Protein AF-A0AAP3K178-F1 (afdb_monomer_lite)

Organism: Phocaeicola vulgatus (NCBI:txid821)

Secondary structure (DSSP, 8-state):
----------------PPP--PPPTTSSHHHHHHHHHHHTTSTHHHHHHHHHH--HHHHHHHHHHHHHHHHHHHSHHHHT---HHHHHHHHHHHHHTTT----HHHHHHHHHHS-HHHHHGGG--

Foldseek 3Di:
DDDDDDDDDDDDDPPPDPPPPDPDPCPDVVVLVVVVVVCCPALNVQLLVCQVDNDLVSNLVSLLRVLLVVCVVPVCLVVVPCDLVNSQVCNQVNSVSVVGGDDPVSSVVSCVVPPVCNSCVVPVD

Structure (mmCIF, N/CA/C/O backbone):
data_AF-A0AAP3K178-F1
#
_entry.id   AF-A0AAP3K178-F1
#
loop_
_atom_site.group_PDB
_atom_site.id
_atom_site.type_symbol
_atom_site.label_atom_id
_atom_site.label_alt_id
_atom_site.label_comp_id
_atom_site.label_asym_id
_atom_site.label_entity_id
_atom_site.label_seq_id
_atom_site.pdbx_PDB_ins_code
_atom_site.Cartn_x
_atom_site.Cartn_y
_atom_site.Cartn_z
_atom_site.occupancy
_atom_site.B_iso_or_equiv
_atom_site.auth_seq_id
_atom_site.auth_comp_id
_atom_site.auth_asym_id
_atom_site.auth_atom_id
_atom_site.pdbx_PDB_model_num
ATOM 1 N N . MET A 1 1 ? -55.638 -68.776 15.352 1.00 38.53 1 MET A N 1
ATOM 2 C CA . MET A 1 1 ? -54.332 -68.563 16.016 1.00 38.53 1 MET A CA 1
ATOM 3 C C . MET A 1 1 ? -54.144 -67.063 16.223 1.00 38.53 1 MET A C 1
ATOM 5 O O . MET A 1 1 ? -54.386 -66.308 15.298 1.00 38.53 1 MET A O 1
ATOM 9 N N . LYS A 1 2 ? -53.827 -66.682 17.467 1.00 37.88 2 LYS A N 1
ATOM 10 C CA . LYS A 1 2 ? -53.396 -65.377 18.034 1.00 37.88 2 LYS A CA 1
ATOM 11 C C . LYS A 1 2 ? -52.647 -64.474 17.009 1.00 37.88 2 LYS A C 1
ATOM 13 O O . LYS A 1 2 ? -51.841 -65.026 16.277 1.00 37.88 2 LYS A O 1
ATOM 18 N N . ARG A 1 3 ? -52.792 -63.139 16.898 1.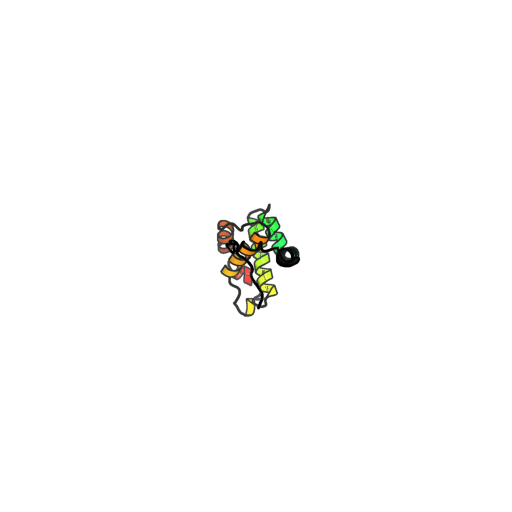00 39.47 3 ARG A N 1
ATOM 19 C CA . ARG A 1 3 ? -52.863 -62.051 17.904 1.00 39.47 3 ARG A CA 1
ATOM 20 C C . ARG A 1 3 ? -53.373 -60.731 17.271 1.00 39.47 3 ARG A C 1
ATOM 22 O O . ARG A 1 3 ? -52.948 -60.367 16.182 1.00 39.47 3 ARG A O 1
ATOM 29 N N . THR A 1 4 ? -54.202 -60.015 18.026 1.00 40.12 4 THR A N 1
ATOM 30 C CA . THR A 1 4 ? -54.479 -58.560 18.017 1.00 40.12 4 THR A CA 1
ATOM 31 C C . THR A 1 4 ? -53.165 -57.752 18.197 1.00 40.12 4 THR A C 1
ATOM 33 O O . THR A 1 4 ? -52.200 -58.326 18.702 1.00 40.12 4 THR A O 1
ATOM 36 N N . ILE A 1 5 ? -53.040 -56.470 17.803 1.00 49.59 5 ILE A N 1
ATOM 37 C CA . ILE A 1 5 ? -53.070 -55.268 18.685 1.00 49.59 5 ILE A CA 1
ATOM 38 C C . ILE A 1 5 ? -52.709 -53.995 17.857 1.00 49.59 5 ILE A C 1
ATOM 40 O O . ILE A 1 5 ? -51.669 -53.976 17.210 1.00 49.59 5 ILE A O 1
ATOM 44 N N . ASN A 1 6 ? -53.591 -52.983 17.947 1.00 37.94 6 ASN A N 1
ATOM 45 C CA . ASN A 1 6 ? -53.468 -51.502 18.050 1.00 37.94 6 ASN A CA 1
ATOM 46 C C . ASN A 1 6 ? -52.485 -50.716 17.145 1.00 37.94 6 ASN A C 1
ATOM 48 O O . ASN A 1 6 ? -51.314 -51.045 17.057 1.00 37.94 6 ASN A O 1
ATOM 52 N N . SER A 1 7 ? -52.906 -49.690 16.391 1.00 38.75 7 SER A N 1
ATOM 53 C CA . SER A 1 7 ? -53.483 -48.372 16.759 1.00 38.75 7 SER A CA 1
ATOM 54 C C . SER A 1 7 ? -52.460 -47.368 17.324 1.00 38.75 7 SER A C 1
ATOM 56 O O . SER A 1 7 ? -51.825 -47.651 18.334 1.00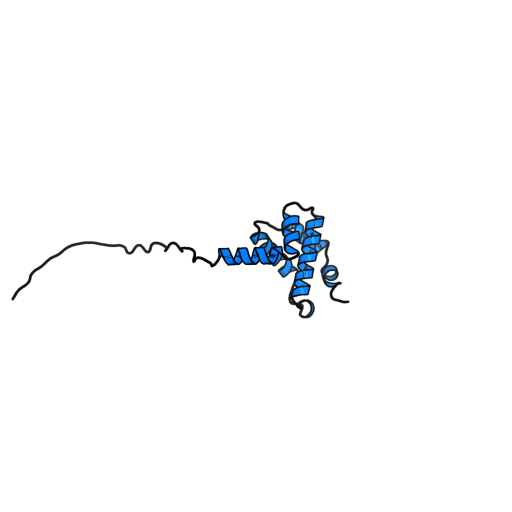 38.75 7 SER A O 1
ATOM 58 N N . MET A 1 8 ? -52.448 -46.171 16.708 1.00 34.47 8 MET A N 1
ATOM 59 C CA . MET A 1 8 ? -52.233 -44.835 17.299 1.00 34.47 8 MET A CA 1
ATOM 60 C C . MET A 1 8 ? -50.981 -44.014 16.880 1.00 34.47 8 MET A C 1
ATOM 62 O O . MET A 1 8 ? -49.844 -44.346 17.179 1.00 34.47 8 MET A O 1
ATOM 66 N N . GLU A 1 9 ? -51.313 -42.876 16.253 1.00 40.94 9 GLU A N 1
ATOM 67 C CA . GLU A 1 9 ? -50.749 -41.513 16.329 1.00 40.94 9 GLU A CA 1
ATOM 68 C C . GLU A 1 9 ? -49.451 -41.037 15.629 1.00 40.94 9 GLU A C 1
ATOM 70 O O . GLU A 1 9 ? -48.336 -41.468 15.886 1.00 40.94 9 GLU A O 1
ATOM 75 N N . LYS A 1 10 ? -49.689 -39.975 14.835 1.00 38.31 10 LYS A N 1
ATOM 76 C CA . LYS A 1 10 ? -49.014 -38.665 14.753 1.00 38.31 10 LYS A CA 1
ATOM 77 C C . LYS A 1 10 ? -47.488 -38.594 14.630 1.00 38.31 10 LYS A C 1
ATOM 79 O O . LYS A 1 10 ? -46.754 -38.671 15.603 1.00 38.31 10 LYS A O 1
ATOM 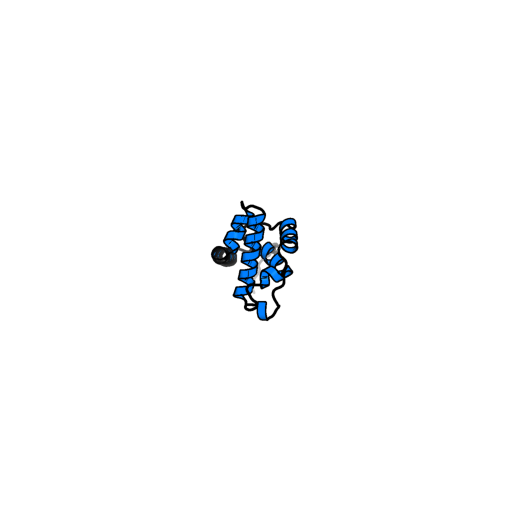84 N N . GLY A 1 11 ? -47.092 -38.114 13.450 1.00 41.31 11 GLY A N 1
ATOM 85 C CA . GLY A 1 11 ? -46.555 -36.758 13.307 1.00 41.31 11 GLY A CA 1
ATOM 86 C C . GLY A 1 11 ? -45.124 -36.529 13.782 1.00 41.31 11 GLY A C 1
ATOM 87 O O . GLY A 1 11 ? -44.869 -36.399 14.974 1.00 41.31 11 GLY A O 1
ATOM 88 N N . LYS A 1 12 ? -44.227 -36.280 12.826 1.00 43.81 12 LYS A N 1
ATOM 89 C CA . LYS A 1 12 ? -43.235 -35.216 12.980 1.00 43.81 12 LYS A CA 1
ATOM 90 C C . LYS A 1 12 ? -42.711 -34.777 11.621 1.00 43.81 12 LYS A C 1
ATOM 92 O O . LYS A 1 12 ? -41.993 -35.507 10.946 1.00 43.81 12 LYS A O 1
ATOM 97 N N . ASP A 1 13 ? -43.134 -33.571 11.267 1.00 40.69 13 ASP A N 1
ATOM 98 C CA . ASP A 1 13 ? -42.429 -32.628 10.413 1.00 40.69 13 ASP A CA 1
ATOM 99 C C . ASP A 1 13 ? -40.924 -32.745 10.695 1.00 40.69 13 ASP A C 1
ATOM 101 O O . ASP A 1 13 ? -40.464 -32.469 11.810 1.00 40.69 13 ASP A O 1
ATOM 105 N N . VAL A 1 14 ? -40.160 -33.241 9.721 1.00 44.62 14 VAL A N 1
ATOM 106 C CA . VAL A 1 14 ? -38.697 -33.214 9.782 1.00 44.62 14 VAL A CA 1
ATOM 107 C C . VAL A 1 14 ? -38.303 -31.782 9.456 1.00 44.62 14 VAL A C 1
ATOM 109 O O . VAL A 1 14 ? -37.950 -31.448 8.329 1.00 44.62 14 VAL A O 1
ATOM 112 N N . GLY A 1 15 ? -38.438 -30.918 10.463 1.00 39.53 15 GLY A N 1
ATOM 113 C CA . GLY A 1 15 ? -37.813 -29.611 10.479 1.00 39.53 15 GLY A CA 1
ATOM 114 C C . GLY A 1 15 ? -36.314 -29.825 10.350 1.00 39.53 15 GLY A C 1
ATOM 115 O O . GLY A 1 15 ? -35.650 -30.248 11.296 1.00 39.53 15 GLY A O 1
ATOM 116 N N . ILE A 1 16 ? -35.787 -29.578 9.155 1.00 44.97 16 ILE A N 1
ATOM 117 C CA . ILE A 1 16 ? -34.354 -29.458 8.938 1.00 44.97 16 ILE A CA 1
ATOM 118 C C . ILE A 1 16 ? -33.979 -28.123 9.582 1.00 44.97 16 ILE A C 1
ATOM 120 O O . ILE A 1 16 ? -34.025 -27.075 8.940 1.00 44.97 16 ILE A O 1
ATOM 124 N N . SER A 1 17 ? -33.695 -28.142 10.887 1.00 49.91 17 SER A N 1
ATOM 125 C CA . SER A 1 17 ? -32.989 -27.036 11.527 1.00 49.91 17 SER A CA 1
ATOM 126 C C . SER A 1 17 ? -31.722 -26.776 10.711 1.00 49.91 17 SER A C 1
ATOM 128 O O . SER A 1 17 ? -31.025 -27.746 10.388 1.00 49.91 17 SER A O 1
ATOM 130 N N . PRO A 1 18 ? -31.393 -25.520 10.361 1.00 45.91 18 PRO A N 1
ATOM 131 C CA . PRO A 1 18 ? -30.070 -25.234 9.841 1.00 45.91 18 PRO A CA 1
ATOM 132 C C . PRO A 1 18 ? -29.105 -25.672 10.938 1.00 45.91 18 PRO A C 1
ATOM 134 O O . PRO A 1 18 ? -29.198 -25.201 12.072 1.00 45.91 18 PRO A O 1
ATOM 137 N N . ALA A 1 19 ? -28.273 -26.666 10.638 1.00 49.84 19 ALA A N 1
ATOM 138 C CA . ALA A 1 19 ? -27.224 -27.066 11.551 1.00 49.84 19 ALA A CA 1
ATOM 139 C C . ALA A 1 19 ? -26.426 -25.800 11.868 1.00 49.84 19 ALA A C 1
ATOM 141 O O . ALA A 1 19 ? -25.883 -25.180 10.953 1.00 49.84 19 ALA A O 1
ATOM 142 N N . GLU A 1 20 ? -26.422 -25.383 13.137 1.00 50.56 20 GLU A N 1
ATOM 143 C CA . GLU A 1 20 ? -25.437 -24.429 13.623 1.00 50.56 20 GLU A CA 1
ATOM 144 C C . GLU A 1 20 ? -24.078 -24.984 13.213 1.00 50.56 20 GLU A C 1
ATOM 146 O O . GLU A 1 20 ? -23.640 -26.038 13.687 1.00 50.56 20 GLU A O 1
ATOM 151 N N . GLU A 1 21 ? -23.461 -24.306 12.251 1.00 49.84 21 GLU A N 1
ATOM 152 C CA . GLU A 1 21 ? -22.123 -24.582 11.773 1.00 49.84 21 GLU A CA 1
ATOM 153 C C . GLU A 1 21 ? -21.184 -24.236 12.927 1.00 49.84 21 GLU A C 1
ATOM 155 O O . GLU A 1 21 ? -20.703 -23.115 13.081 1.00 49.84 21 GLU A O 1
ATOM 160 N N . THR A 1 22 ? -21.038 -25.194 13.839 1.00 55.44 22 THR A N 1
ATOM 161 C CA . THR A 1 22 ? -20.135 -25.095 14.976 1.00 55.44 22 THR A CA 1
ATOM 162 C C . THR A 1 22 ? -18.734 -24.904 14.402 1.00 55.44 22 THR A C 1
ATOM 164 O O . THR A 1 22 ? -18.265 -25.767 13.654 1.00 55.44 22 THR A O 1
ATOM 167 N N . PRO A 1 23 ? -18.063 -23.771 14.685 1.00 50.38 23 PRO A N 1
ATOM 168 C CA . PRO A 1 23 ? -16.748 -23.510 14.126 1.00 50.38 23 PRO A CA 1
ATOM 169 C C . PRO A 1 23 ? -15.801 -24.642 14.516 1.00 50.38 23 PRO A C 1
ATOM 171 O O . PRO A 1 23 ? -15.630 -24.936 15.701 1.00 50.38 23 PRO A O 1
ATOM 174 N N . ILE A 1 24 ? -15.192 -25.285 13.519 1.00 57.22 24 ILE A N 1
ATOM 175 C CA . ILE A 1 24 ? -14.198 -26.332 13.745 1.00 57.22 24 ILE A CA 1
ATOM 176 C C . ILE A 1 24 ? -13.031 -25.696 14.519 1.00 57.22 24 ILE A C 1
ATOM 178 O O . ILE A 1 24 ? -12.437 -24.726 14.031 1.00 57.22 24 ILE A O 1
ATOM 182 N N . PRO A 1 25 ? -12.669 -26.204 15.712 1.00 46.38 25 PRO A N 1
ATOM 183 C CA . PRO A 1 25 ? -11.550 -25.666 16.474 1.00 46.38 25 PRO A CA 1
ATOM 184 C C . PRO A 1 25 ? -10.257 -25.724 15.640 1.00 46.38 25 PRO A C 1
ATOM 186 O O . PRO A 1 25 ? -9.766 -26.807 15.329 1.00 46.38 25 PRO A O 1
ATOM 189 N N . GLY A 1 26 ? -9.724 -24.558 15.252 1.00 52.94 26 GLY A N 1
ATOM 190 C CA . GLY A 1 26 ? -8.431 -24.409 14.555 1.00 52.94 26 GLY A CA 1
ATOM 191 C C . GLY A 1 26 ? -8.468 -23.958 13.082 1.00 52.94 26 GLY A C 1
ATOM 192 O O . GLY A 1 26 ? -7.418 -23.685 12.499 1.00 52.94 26 GLY A O 1
ATOM 193 N N . PHE A 1 27 ? -9.640 -23.829 12.461 1.00 54.09 27 PHE A N 1
ATOM 194 C CA . PHE A 1 27 ? -9.801 -23.384 11.066 1.00 54.09 27 PHE A CA 1
ATOM 195 C C . PHE A 1 27 ? -11.114 -22.591 10.995 1.00 54.09 27 PHE A C 1
ATOM 197 O O . PHE A 1 27 ? -12.147 -23.253 10.940 1.00 54.09 27 PHE A O 1
ATOM 204 N N . PRO A 1 28 ? -11.163 -21.237 11.098 1.00 54.34 28 PRO A N 1
ATOM 205 C CA . PRO A 1 28 ? -10.470 -20.241 10.254 1.00 54.34 28 PRO A CA 1
ATOM 206 C C . PRO A 1 28 ? -9.787 -19.070 11.014 1.00 54.34 28 PRO A C 1
ATOM 208 O O . PRO A 1 28 ? -8.983 -18.343 10.429 1.00 54.34 28 PRO A O 1
ATOM 211 N N . THR A 1 29 ? -10.036 -18.900 12.318 1.00 58.91 29 THR A N 1
ATOM 212 C CA . THR A 1 29 ? -9.491 -17.811 13.163 1.00 58.91 29 THR A CA 1
ATOM 213 C C . THR A 1 29 ? -7.964 -17.858 13.253 1.00 58.91 29 THR A C 1
ATOM 215 O O . THR A 1 29 ? -7.278 -16.838 13.255 1.00 58.91 29 THR A O 1
ATOM 218 N N . ASP A 1 30 ? -7.434 -19.076 13.245 1.00 71.00 30 ASP A N 1
ATOM 219 C CA . ASP A 1 30 ? -6.012 -19.385 13.307 1.00 71.00 30 ASP A CA 1
ATOM 220 C C . ASP A 1 30 ? -5.282 -18.993 12.006 1.00 71.00 30 ASP A C 1
ATOM 222 O O . ASP A 1 30 ? -4.131 -18.562 12.019 1.00 71.00 30 ASP A O 1
ATOM 226 N N . TYR A 1 31 ? -5.955 -19.086 10.851 1.00 76.56 31 TYR A N 1
ATOM 227 C CA . TYR A 1 31 ? -5.363 -18.695 9.569 1.00 76.56 31 TYR A CA 1
ATOM 228 C C . TYR A 1 31 ? -5.151 -17.185 9.492 1.00 76.56 31 TYR A C 1
ATOM 230 O O . TYR A 1 31 ? -4.035 -16.745 9.217 1.00 76.56 31 TYR A O 1
ATOM 238 N N . GLU A 1 32 ? -6.183 -16.390 9.783 1.00 80.56 32 GLU A N 1
ATOM 239 C CA . GLU A 1 32 ? -6.054 -14.933 9.773 1.00 80.56 32 GLU A CA 1
ATOM 240 C C . GLU A 1 32 ? -5.028 -14.451 10.790 1.00 80.56 32 GLU A C 1
ATOM 242 O O . GLU A 1 32 ? -4.226 -13.575 10.479 1.00 80.56 32 GLU A O 1
ATOM 247 N N . GLN A 1 33 ? -5.009 -15.041 11.986 1.00 80.94 33 GLN A N 1
ATOM 248 C CA . GLN A 1 33 ? -4.042 -14.682 13.015 1.00 80.94 33 GLN A CA 1
ATOM 249 C C . GLN A 1 33 ? -2.606 -14.993 12.570 1.00 80.94 33 GLN A C 1
ATOM 251 O O . GLN A 1 33 ? -1.736 -14.130 12.690 1.00 80.94 33 GLN A O 1
ATOM 256 N N . ARG A 1 34 ? -2.366 -16.156 11.948 1.00 84.56 34 ARG A N 1
ATOM 257 C CA . ARG A 1 34 ? -1.068 -16.494 11.338 1.00 84.56 34 ARG A CA 1
ATOM 258 C C . ARG A 1 34 ? -0.692 -15.547 10.199 1.00 84.56 34 ARG A C 1
ATOM 260 O O . ARG A 1 34 ? 0.476 -15.184 10.066 1.00 84.56 34 ARG A O 1
ATOM 267 N N . VAL A 1 35 ? -1.651 -15.136 9.370 1.00 83.12 35 VAL A N 1
ATOM 268 C CA . VAL A 1 35 ? -1.414 -14.156 8.298 1.00 83.12 35 VAL A CA 1
ATOM 269 C C . VAL A 1 35 ? -1.064 -12.793 8.892 1.00 83.12 35 VAL A C 1
ATOM 271 O O . VAL A 1 35 ? -0.066 -12.203 8.484 1.00 83.12 35 VAL A O 1
ATOM 274 N N . ARG A 1 36 ? -1.802 -12.320 9.904 1.00 84.38 36 ARG A N 1
ATOM 275 C CA . ARG A 1 36 ? -1.508 -11.066 10.613 1.00 84.38 36 ARG A CA 1
ATOM 276 C C . ARG A 1 36 ? -0.124 -11.099 11.257 1.00 84.38 36 ARG A C 1
ATOM 278 O O . ARG A 1 36 ? 0.621 -10.133 11.119 1.00 84.38 36 ARG A O 1
ATOM 285 N N . GLU A 1 37 ? 0.250 -12.204 11.899 1.00 86.00 37 GLU A N 1
ATOM 286 C CA . GLU A 1 37 ? 1.574 -12.370 12.508 1.00 86.00 37 GLU A CA 1
ATOM 287 C C . GLU A 1 37 ? 2.699 -12.404 11.463 1.00 86.00 37 GLU A C 1
ATOM 289 O O . GLU A 1 37 ? 3.774 -11.847 11.673 1.00 86.00 37 GLU A O 1
ATOM 294 N N . ARG A 1 38 ? 2.471 -13.016 10.298 1.00 84.94 38 ARG A N 1
ATOM 295 C CA . ARG A 1 38 ? 3.444 -12.961 9.198 1.00 84.94 38 ARG A CA 1
ATOM 296 C C . ARG A 1 38 ? 3.583 -11.545 8.655 1.00 84.94 38 ARG A C 1
ATOM 298 O O . ARG A 1 38 ? 4.704 -11.072 8.488 1.00 84.94 38 ARG A O 1
ATOM 305 N N . LEU A 1 39 ? 2.466 -10.860 8.409 1.00 84.31 39 LEU A N 1
ATOM 306 C CA . LEU A 1 39 ? 2.449 -9.491 7.891 1.00 84.31 39 LEU A CA 1
ATOM 307 C C . LEU A 1 39 ? 3.085 -8.495 8.867 1.00 84.31 39 LEU A C 1
ATOM 309 O O . LEU A 1 39 ? 3.761 -7.570 8.414 1.00 84.31 39 LEU A O 1
ATOM 313 N N . SER A 1 40 ? 2.949 -8.708 10.181 1.00 83.31 40 SER A N 1
ATOM 314 C CA . SER A 1 40 ? 3.559 -7.848 11.205 1.00 83.31 40 SER A CA 1
ATOM 315 C C . SER A 1 40 ? 5.094 -7.865 11.185 1.00 83.31 40 SER A C 1
ATOM 317 O O . SER A 1 40 ? 5.726 -6.945 11.697 1.00 83.31 40 SER A O 1
ATOM 319 N N . ARG A 1 41 ? 5.708 -8.868 10.544 1.00 86.06 41 ARG A N 1
ATOM 320 C CA . ARG A 1 41 ? 7.165 -8.984 10.351 1.00 86.06 41 ARG A CA 1
ATOM 321 C C . ARG A 1 41 ? 7.639 -8.451 8.992 1.00 86.06 41 ARG A C 1
ATOM 323 O O . ARG A 1 41 ? 8.773 -8.694 8.587 1.00 86.06 41 ARG A O 1
ATOM 330 N N . THR A 1 42 ? 6.774 -7.754 8.260 1.00 87.19 42 THR A N 1
ATOM 331 C CA . THR A 1 42 ? 7.067 -7.171 6.941 1.00 87.19 42 THR A CA 1
ATOM 332 C C . THR A 1 42 ? 6.843 -5.655 6.962 1.00 87.19 42 THR A C 1
ATOM 334 O O . THR A 1 42 ? 6.235 -5.146 7.906 1.00 87.19 42 THR A O 1
ATOM 337 N N . PRO A 1 43 ? 7.233 -4.911 5.906 1.00 88.06 43 PRO A N 1
ATOM 338 C CA . PRO A 1 43 ? 6.881 -3.494 5.765 1.00 88.06 43 PRO A CA 1
ATOM 339 C C . PRO A 1 43 ? 5.370 -3.205 5.838 1.00 88.06 43 PRO A C 1
ATOM 341 O O . PRO A 1 43 ? 4.970 -2.061 6.043 1.00 88.06 43 PRO A O 1
ATOM 344 N N . PHE A 1 44 ? 4.520 -4.234 5.722 1.00 90.56 44 PHE A N 1
ATOM 345 C CA . PHE A 1 44 ? 3.080 -4.114 5.924 1.00 90.56 44 PHE A CA 1
ATOM 346 C C . PHE A 1 44 ? 2.716 -3.653 7.344 1.00 90.56 44 PHE A C 1
ATOM 348 O O . PHE A 1 44 ? 1.747 -2.921 7.517 1.00 90.56 44 PHE A O 1
ATOM 355 N N . ALA A 1 45 ? 3.513 -4.001 8.360 1.00 91.25 45 ALA A N 1
ATOM 356 C CA . ALA A 1 45 ? 3.313 -3.517 9.727 1.00 91.25 45 ALA A CA 1
ATOM 357 C C . ALA A 1 45 ? 3.396 -1.986 9.811 1.00 91.25 45 ALA A C 1
ATOM 359 O O . ALA A 1 45 ? 2.543 -1.335 10.418 1.00 91.25 45 ALA A O 1
ATOM 360 N N . SER A 1 46 ? 4.395 -1.407 9.140 1.00 93.88 46 SER A N 1
ATOM 361 C CA . SER A 1 46 ? 4.567 0.042 9.039 1.00 93.88 46 SER A CA 1
ATOM 362 C C . SER A 1 46 ? 3.395 0.687 8.307 1.00 93.88 46 SER A C 1
ATOM 364 O O . SER A 1 46 ? 2.905 1.721 8.748 1.00 93.88 46 SER A O 1
ATOM 366 N N . LEU A 1 47 ? 2.885 0.046 7.248 1.00 94.00 47 LEU A N 1
ATOM 367 C CA . LEU A 1 47 ? 1.691 0.515 6.546 1.00 94.00 47 LEU A CA 1
ATOM 368 C C . LEU A 1 47 ? 0.457 0.521 7.455 1.00 94.00 47 LEU A C 1
ATOM 370 O O . LEU A 1 47 ? -0.252 1.519 7.500 1.00 94.00 47 LEU A O 1
ATOM 374 N N . VAL A 1 48 ? 0.217 -0.550 8.212 1.00 93.75 48 VAL A N 1
ATOM 375 C CA . VAL A 1 48 ? -0.902 -0.636 9.166 1.00 93.75 48 VAL A CA 1
ATOM 376 C C . VAL A 1 48 ? -0.828 0.489 10.202 1.00 93.75 48 VAL A C 1
ATOM 378 O O . VAL A 1 48 ? -1.837 1.131 10.490 1.00 93.75 48 VAL A O 1
ATOM 381 N N . ASN A 1 49 ? 0.364 0.779 10.724 1.00 93.81 49 ASN A N 1
ATOM 382 C CA . ASN A 1 49 ? 0.560 1.893 11.653 1.00 93.81 49 ASN A CA 1
ATOM 383 C C . ASN A 1 49 ? 0.340 3.253 10.970 1.00 93.81 49 ASN A C 1
ATOM 385 O O . ASN A 1 49 ? -0.362 4.106 11.511 1.00 93.81 49 ASN A O 1
ATOM 389 N N . ALA A 1 50 ? 0.858 3.438 9.753 1.00 94.31 50 ALA A N 1
ATOM 390 C CA . ALA A 1 50 ? 0.682 4.669 8.987 1.00 94.31 50 ALA A CA 1
ATOM 391 C C . ALA A 1 50 ? -0.786 4.931 8.605 1.00 94.31 50 ALA A C 1
ATOM 393 O O . ALA A 1 50 ? -1.227 6.078 8.563 1.00 94.31 50 ALA A O 1
ATOM 394 N N . LEU A 1 51 ? -1.568 3.879 8.360 1.00 93.50 51 LEU A N 1
ATOM 395 C CA . LEU A 1 51 ? -3.005 3.986 8.108 1.00 93.50 51 LEU A CA 1
ATOM 396 C C . LEU A 1 51 ? -3.791 4.383 9.367 1.00 93.50 51 LEU A C 1
ATOM 398 O O . LEU A 1 51 ? -4.802 5.066 9.247 1.00 93.50 51 LEU A O 1
ATOM 402 N N . ARG A 1 52 ? -3.332 3.991 10.563 1.00 93.69 52 ARG A N 1
ATOM 403 C CA . ARG A 1 52 ? -3.998 4.322 11.835 1.00 93.69 52 ARG A CA 1
ATOM 404 C C . ARG A 1 52 ? -3.738 5.746 12.304 1.00 93.69 52 ARG A C 1
ATOM 406 O O . ARG A 1 52 ? -4.656 6.398 12.788 1.00 93.69 52 ARG A O 1
ATOM 413 N N . SER A 1 53 ? -2.494 6.202 12.219 1.00 92.94 53 SER A N 1
ATOM 414 C CA . SER A 1 53 ? -2.085 7.473 12.834 1.00 92.94 53 SER A CA 1
ATOM 415 C C . SER A 1 53 ? -0.991 8.219 12.073 1.00 92.94 53 SER A C 1
ATOM 417 O O . SER A 1 53 ? -0.535 9.266 12.528 1.00 92.94 53 SER A O 1
ATOM 419 N N . GLY A 1 54 ? -0.551 7.694 10.928 1.00 92.56 54 GLY A N 1
ATOM 420 C CA . GLY A 1 54 ? 0.487 8.319 10.119 1.00 92.56 54 GLY A CA 1
ATOM 421 C C . GLY A 1 54 ? -0.027 9.489 9.293 1.00 92.56 54 GLY A C 1
ATOM 422 O O . GLY A 1 54 ? -1.220 9.629 9.010 1.00 92.56 54 GLY A O 1
ATOM 423 N N . THR A 1 55 ? 0.910 10.321 8.848 1.00 95.12 55 THR A N 1
ATOM 424 C CA . THR A 1 55 ? 0.609 11.366 7.878 1.00 95.12 55 THR A CA 1
ATOM 425 C C . THR A 1 55 ? 0.325 10.761 6.508 1.00 95.12 55 THR A C 1
ATOM 427 O O . THR A 1 55 ? 0.643 9.608 6.201 1.00 95.12 55 THR A O 1
ATOM 430 N N . ARG A 1 56 ? -0.217 11.590 5.615 1.00 94.38 56 ARG A N 1
ATOM 431 C CA . ARG A 1 56 ? -0.429 11.188 4.228 1.00 94.38 56 ARG A CA 1
ATOM 432 C C . ARG A 1 56 ? 0.862 10.751 3.536 1.00 94.38 56 ARG A C 1
ATOM 434 O O . ARG A 1 56 ? 0.857 9.797 2.764 1.00 94.38 56 ARG A O 1
ATOM 441 N N . GLN A 1 57 ? 1.962 11.438 3.824 1.00 94.75 57 GLN A N 1
ATOM 442 C CA . GLN A 1 57 ? 3.266 11.109 3.264 1.00 94.75 57 GLN A CA 1
ATOM 443 C C . GLN A 1 57 ? 3.773 9.757 3.786 1.00 94.75 57 GLN A C 1
ATOM 445 O O . GLN A 1 57 ? 4.307 8.971 3.002 1.00 94.75 57 GLN A O 1
ATOM 450 N N . ASP A 1 58 ? 3.538 9.452 5.065 1.00 95.06 58 ASP A N 1
ATOM 451 C CA . ASP A 1 58 ? 3.915 8.166 5.664 1.00 95.06 58 ASP A CA 1
ATOM 452 C C . ASP A 1 58 ? 3.161 7.009 5.014 1.00 95.06 58 ASP A C 1
ATOM 454 O O . ASP A 1 58 ? 3.763 5.994 4.668 1.00 95.06 58 ASP A O 1
ATOM 458 N N . GLN A 1 59 ? 1.858 7.184 4.777 1.00 94.94 59 GLN A N 1
ATOM 459 C CA . GLN A 1 59 ? 1.024 6.198 4.085 1.00 94.94 59 GLN A CA 1
ATOM 460 C C . GLN A 1 59 ? 1.571 5.898 2.684 1.00 94.94 59 GLN A C 1
ATOM 462 O O . GLN A 1 59 ? 1.782 4.737 2.336 1.00 94.94 59 GLN A O 1
ATOM 467 N N . LEU A 1 60 ? 1.867 6.939 1.899 1.00 95.06 60 LEU A N 1
ATOM 468 C CA . LEU A 1 60 ? 2.422 6.802 0.547 1.00 95.06 60 LEU A CA 1
ATOM 469 C C . LEU A 1 60 ? 3.796 6.117 0.548 1.00 95.06 60 LEU A C 1
ATOM 471 O O . LEU A 1 60 ? 4.057 5.248 -0.286 1.00 95.06 60 LEU A O 1
ATOM 475 N N . SER A 1 61 ? 4.661 6.491 1.493 1.00 94.19 61 SER A N 1
ATOM 476 C CA . SER A 1 61 ? 5.987 5.892 1.663 1.00 94.19 61 SER A CA 1
ATOM 477 C C . SER A 1 61 ? 5.889 4.412 2.040 1.00 94.19 61 SER A C 1
ATOM 479 O O . SER A 1 61 ? 6.547 3.567 1.433 1.00 94.19 61 SER A O 1
ATOM 481 N N . CYS A 1 62 ? 5.003 4.064 2.976 1.00 94.06 62 CYS A N 1
ATOM 482 C CA . CYS A 1 62 ? 4.790 2.678 3.381 1.00 94.06 62 CYS A CA 1
ATOM 483 C C . CYS A 1 62 ? 4.215 1.835 2.237 1.00 94.06 62 CYS A C 1
ATOM 485 O O . CYS A 1 62 ? 4.692 0.726 2.008 1.00 94.06 62 CYS A O 1
ATOM 487 N N . MET A 1 63 ? 3.256 2.361 1.467 1.00 94.00 63 MET A N 1
ATOM 488 C CA . MET A 1 63 ? 2.741 1.668 0.279 1.00 94.00 63 MET A CA 1
ATOM 489 C C . MET A 1 63 ? 3.857 1.377 -0.735 1.00 94.00 63 MET A C 1
ATOM 491 O O . MET A 1 63 ? 3.929 0.267 -1.258 1.00 94.00 63 MET A O 1
ATOM 495 N N . LEU A 1 64 ? 4.774 2.326 -0.971 1.00 92.38 64 LEU A N 1
ATOM 496 C CA . LEU A 1 64 ? 5.954 2.112 -1.820 1.00 92.38 64 LEU A CA 1
ATOM 497 C C . LEU A 1 64 ? 6.859 0.996 -1.292 1.00 92.38 64 LEU A C 1
ATOM 499 O O . LEU A 1 64 ? 7.260 0.124 -2.062 1.00 92.38 64 LEU A O 1
ATOM 503 N N . GLN A 1 65 ? 7.164 0.994 0.004 1.00 91.06 65 GLN A N 1
ATOM 504 C CA . GLN A 1 65 ? 8.007 -0.042 0.605 1.00 91.06 65 GLN A CA 1
ATOM 505 C C . GLN A 1 65 ? 7.370 -1.431 0.502 1.00 91.06 65 GLN A C 1
ATOM 507 O O . GLN A 1 65 ? 8.061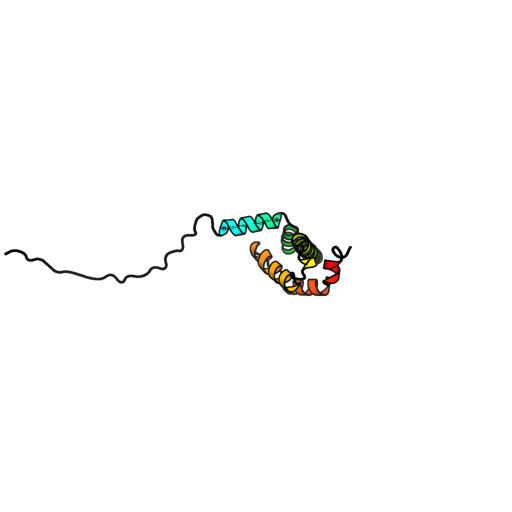 -2.401 0.187 1.00 91.06 65 GLN A O 1
ATOM 512 N N . VAL A 1 66 ? 6.055 -1.534 0.722 1.00 91.00 66 VAL A N 1
ATOM 513 C CA . VAL A 1 66 ? 5.320 -2.796 0.581 1.00 91.00 66 VAL A CA 1
ATOM 514 C C . VAL A 1 66 ? 5.358 -3.283 -0.864 1.00 91.00 66 VAL A C 1
ATOM 516 O O . VAL A 1 66 ? 5.691 -4.442 -1.102 1.00 91.00 66 VAL A O 1
ATOM 519 N N . GLU A 1 67 ? 5.087 -2.416 -1.840 1.00 89.50 67 GLU A N 1
ATOM 520 C CA . GLU A 1 67 ? 5.127 -2.804 -3.250 1.00 89.50 67 GLU A CA 1
ATOM 521 C C . GLU A 1 67 ? 6.522 -3.272 -3.677 1.00 89.50 67 GLU A C 1
ATOM 523 O O . GLU A 1 67 ? 6.653 -4.334 -4.288 1.00 89.50 67 GLU A O 1
ATOM 528 N N . ARG A 1 68 ? 7.576 -2.531 -3.306 1.00 87.06 68 ARG A N 1
ATOM 529 C CA . ARG A 1 68 ? 8.966 -2.938 -3.562 1.00 87.06 68 ARG A CA 1
ATOM 530 C C . ARG A 1 68 ? 9.268 -4.290 -2.926 1.00 87.06 68 ARG A C 1
ATOM 532 O O . ARG A 1 68 ? 9.844 -5.160 -3.573 1.00 87.06 68 ARG A O 1
ATOM 539 N N . ARG A 1 69 ? 8.830 -4.518 -1.687 1.00 85.44 69 ARG A N 1
ATOM 540 C CA . ARG A 1 69 ? 9.052 -5.795 -1.003 1.00 85.44 69 ARG A CA 1
ATOM 541 C C . ARG A 1 69 ? 8.342 -6.960 -1.696 1.00 85.44 69 ARG A C 1
ATOM 543 O O . ARG A 1 69 ? 8.926 -8.035 -1.807 1.00 85.44 69 ARG A O 1
ATOM 550 N N . LEU A 1 70 ? 7.118 -6.757 -2.183 1.00 82.56 70 LEU A N 1
ATOM 551 C CA . LEU A 1 70 ? 6.373 -7.772 -2.938 1.00 82.56 70 LEU A CA 1
ATOM 552 C C . LEU A 1 70 ? 7.041 -8.088 -4.281 1.00 82.56 70 LEU A C 1
ATOM 554 O O . LEU A 1 70 ? 7.100 -9.252 -4.682 1.00 82.56 70 LEU A O 1
ATOM 558 N N . LEU A 1 71 ? 7.606 -7.075 -4.939 1.00 79.94 71 LEU A N 1
ATOM 559 C CA . LEU A 1 71 ? 8.394 -7.257 -6.158 1.00 79.94 71 LEU A CA 1
ATOM 560 C C . LEU A 1 71 ? 9.703 -8.023 -5.896 1.00 79.94 71 LEU A C 1
ATOM 562 O O . LEU A 1 71 ? 10.028 -8.921 -6.672 1.00 79.94 71 LEU A O 1
ATOM 566 N N . GLN A 1 72 ? 10.395 -7.749 -4.780 1.00 77.44 72 GLN A N 1
ATOM 567 C CA . GLN A 1 72 ? 11.604 -8.474 -4.352 1.00 77.44 72 GLN A CA 1
ATOM 568 C C . GLN A 1 72 ? 11.332 -9.941 -4.023 1.00 77.44 72 GLN A C 1
ATOM 570 O O . GLN A 1 72 ? 12.059 -10.816 -4.485 1.00 77.44 72 GLN A O 1
ATOM 575 N N . TYR A 1 73 ? 10.286 -10.227 -3.240 1.00 73.06 73 TYR A N 1
ATOM 576 C CA . TYR A 1 73 ? 9.993 -11.593 -2.794 1.00 73.06 73 TYR A CA 1
ATOM 577 C C . TYR A 1 73 ? 9.740 -12.561 -3.941 1.00 73.06 73 TYR A C 1
ATOM 579 O O . TYR A 1 73 ? 9.943 -13.763 -3.786 1.00 73.06 73 TYR A O 1
ATOM 587 N N . ARG A 1 74 ? 9.230 -12.061 -5.065 1.00 61.69 74 ARG A N 1
ATOM 588 C CA . ARG A 1 74 ? 8.632 -12.937 -6.059 1.00 61.69 74 ARG A CA 1
ATOM 589 C C . ARG A 1 74 ? 9.539 -13.330 -7.227 1.00 61.69 74 ARG A C 1
ATOM 591 O O . ARG A 1 74 ? 9.102 -14.172 -7.998 1.00 61.69 74 ARG A O 1
ATOM 598 N N . GLN A 1 75 ? 10.702 -12.711 -7.469 1.00 55.53 75 GLN A N 1
ATOM 599 C CA . GLN A 1 75 ? 11.311 -12.706 -8.826 1.00 55.53 75 GLN A CA 1
ATOM 600 C C . GLN A 1 75 ? 10.294 -12.339 -9.944 1.00 55.53 75 GLN A C 1
ATOM 602 O O . GLN A 1 75 ? 10.582 -12.443 -11.129 1.00 55.53 75 GLN A O 1
ATOM 607 N N . VAL A 1 76 ? 9.082 -11.873 -9.607 1.00 53.06 76 VAL A N 1
ATOM 608 C CA . VAL A 1 76 ? 8.001 -11.629 -10.571 1.00 53.06 76 VAL A CA 1
ATOM 609 C C . VAL A 1 76 ? 8.231 -10.330 -11.333 1.00 53.06 76 VAL A C 1
ATOM 611 O O . VAL A 1 76 ? 7.637 -10.148 -12.392 1.00 53.06 76 VAL A O 1
ATOM 614 N N . ALA A 1 77 ? 9.154 -9.483 -10.867 1.00 51.25 77 ALA A N 1
ATOM 615 C CA . ALA A 1 77 ? 9.716 -8.413 -11.681 1.00 51.25 77 ALA A CA 1
ATOM 616 C C . ALA A 1 77 ? 10.318 -8.952 -12.999 1.00 51.25 77 ALA A C 1
ATOM 618 O O . ALA A 1 77 ? 10.104 -8.330 -14.032 1.00 51.25 77 ALA A O 1
ATOM 619 N N . LEU A 1 78 ? 10.943 -10.143 -12.998 1.00 52.00 78 LEU A N 1
ATOM 620 C CA . LEU A 1 78 ? 11.484 -10.780 -14.212 1.00 52.00 78 LEU A CA 1
ATOM 621 C C . LEU A 1 78 ? 10.395 -11.395 -15.112 1.00 52.00 78 LEU A C 1
ATOM 623 O O . LEU A 1 78 ? 10.601 -11.537 -16.312 1.00 52.00 78 LEU A O 1
ATOM 627 N N . CYS A 1 79 ? 9.223 -11.731 -14.561 1.00 57.78 79 CYS A N 1
ATOM 628 C CA . CYS A 1 79 ? 8.122 -12.365 -15.303 1.00 57.78 79 CYS A CA 1
ATOM 629 C C . CYS A 1 79 ? 6.939 -11.425 -15.605 1.00 57.78 79 CYS A C 1
ATOM 631 O O . CYS A 1 79 ? 5.914 -11.894 -16.099 1.00 57.78 79 CYS A O 1
ATOM 633 N N . CYS A 1 80 ? 7.024 -10.132 -15.273 1.00 57.38 80 CYS A N 1
ATOM 634 C CA . CYS A 1 80 ? 5.988 -9.116 -15.520 1.00 57.38 80 CYS A CA 1
ATOM 635 C C . CYS A 1 80 ? 4.563 -9.446 -15.014 1.00 57.38 80 CYS A C 1
ATOM 637 O O . CYS A 1 80 ? 3.598 -8.828 -15.460 1.00 57.38 80 CYS A O 1
ATOM 639 N N . ARG A 1 81 ? 4.379 -10.391 -14.078 1.00 67.06 81 ARG A N 1
ATOM 640 C CA . ARG A 1 81 ? 3.024 -10.839 -13.679 1.00 67.06 81 ARG A CA 1
ATOM 641 C C . ARG A 1 81 ? 2.368 -10.015 -12.576 1.00 67.06 81 ARG A C 1
ATOM 643 O O . ARG A 1 81 ? 1.166 -10.159 -12.395 1.00 67.06 81 ARG A O 1
ATOM 650 N N . TYR A 1 82 ? 3.129 -9.203 -11.835 1.00 78.19 82 TYR A N 1
ATOM 651 C CA . TYR A 1 82 ? 2.602 -8.444 -10.697 1.00 78.19 82 TYR A CA 1
ATOM 652 C C . TYR A 1 82 ? 2.308 -6.997 -11.078 1.00 78.19 82 TYR A C 1
ATOM 654 O O . TYR A 1 82 ? 3.218 -6.167 -11.174 1.00 78.19 82 TYR A O 1
ATOM 662 N N . THR A 1 83 ? 1.036 -6.699 -11.326 1.00 83.12 83 THR A N 1
ATOM 663 C CA . THR A 1 83 ? 0.594 -5.400 -11.836 1.00 83.12 83 THR A CA 1
ATOM 664 C C . THR A 1 83 ? 0.338 -4.395 -10.719 1.00 83.12 83 THR A C 1
ATOM 666 O O . THR A 1 83 ? 0.176 -4.728 -9.546 1.00 83.12 83 THR A O 1
ATOM 669 N N . ARG A 1 84 ? 0.273 -3.118 -11.104 1.00 86.94 84 ARG A N 1
ATOM 670 C CA . ARG A 1 84 ? -0.101 -2.032 -10.197 1.00 86.94 84 ARG A CA 1
ATOM 671 C C . ARG A 1 84 ? -1.515 -2.207 -9.637 1.00 86.94 84 ARG A C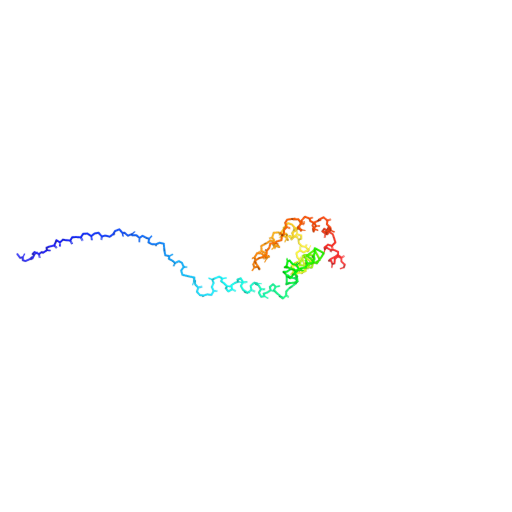 1
ATOM 673 O O . ARG A 1 84 ? -1.741 -1.874 -8.482 1.00 86.94 84 ARG A O 1
ATOM 680 N N . SER A 1 85 ? -2.444 -2.720 -10.440 1.00 87.69 85 SER A N 1
ATOM 681 C CA . SER A 1 85 ? -3.826 -2.964 -10.017 1.00 87.69 85 SER A CA 1
ATOM 682 C C . SER A 1 85 ? -3.901 -4.069 -8.968 1.00 87.69 85 SER A C 1
ATOM 684 O O . SER A 1 85 ? -4.502 -3.855 -7.923 1.00 87.69 85 SER A O 1
ATOM 686 N N . GLN A 1 86 ? -3.188 -5.181 -9.186 1.00 88.50 86 GLN A N 1
ATOM 687 C CA . GLN A 1 86 ? -3.096 -6.269 -8.206 1.00 88.50 86 GLN A CA 1
ATOM 688 C C . GLN A 1 86 ? -2.541 -5.779 -6.872 1.00 88.50 86 GLN A C 1
ATOM 690 O O . GLN A 1 86 ? -3.081 -6.113 -5.826 1.00 88.50 86 GLN A O 1
ATOM 695 N N . PHE A 1 87 ? -1.515 -4.922 -6.901 1.00 90.25 87 PHE A N 1
ATOM 696 C CA . PHE A 1 87 ? -1.015 -4.306 -5.677 1.00 90.25 87 PHE A CA 1
ATOM 697 C C . PHE A 1 87 ? -2.103 -3.536 -4.919 1.00 90.25 87 PHE A C 1
ATOM 699 O O . PHE A 1 87 ? -2.229 -3.694 -3.709 1.00 90.25 87 PHE A O 1
ATOM 706 N N . LEU A 1 88 ? -2.898 -2.713 -5.603 1.00 91.75 88 LEU A N 1
ATOM 707 C CA . LEU A 1 88 ? -3.941 -1.919 -4.948 1.00 91.75 88 LEU A CA 1
ATOM 708 C C . LEU A 1 88 ? -5.079 -2.789 -4.394 1.00 91.75 88 LEU A C 1
ATOM 710 O O . LEU A 1 88 ? -5.560 -2.523 -3.294 1.00 91.75 88 LEU A O 1
ATOM 714 N N . GLU A 1 89 ? -5.462 -3.843 -5.115 1.00 90.44 89 GLU A N 1
ATOM 715 C CA . GLU A 1 89 ? -6.440 -4.841 -4.658 1.00 90.44 89 GLU A CA 1
ATOM 716 C C . GLU A 1 89 ? -5.939 -5.606 -3.423 1.00 90.44 89 GLU A C 1
ATOM 718 O O . GLU A 1 89 ? -6.678 -5.780 -2.447 1.00 90.44 89 GLU A O 1
ATOM 723 N N . GLU A 1 90 ? -4.665 -6.011 -3.422 1.00 89.38 90 GLU A N 1
ATOM 724 C CA . GLU A 1 90 ? -4.029 -6.646 -2.268 1.00 89.38 90 GLU A CA 1
ATOM 725 C C . GLU A 1 90 ? -3.958 -5.681 -1.078 1.00 89.38 90 GLU A C 1
ATOM 727 O O . GLU A 1 90 ? -4.228 -6.097 0.044 1.00 89.38 90 GLU A O 1
ATOM 732 N N . MET A 1 91 ? -3.667 -4.391 -1.285 1.00 91.50 91 MET A N 1
ATOM 733 C CA . MET A 1 91 ? -3.661 -3.413 -0.187 1.00 91.50 91 MET A CA 1
ATOM 734 C C . MET A 1 91 ? -5.036 -3.277 0.460 1.00 91.50 91 MET A C 1
ATOM 736 O O . MET A 1 91 ? -5.122 -3.280 1.685 1.00 91.50 91 MET A O 1
ATOM 740 N N . GLN A 1 92 ? -6.106 -3.227 -0.334 1.00 90.56 92 GLN A N 1
ATOM 741 C CA . GLN A 1 92 ? -7.463 -3.192 0.209 1.00 90.56 92 GLN A CA 1
ATOM 742 C C . GLN A 1 92 ? -7.765 -4.450 1.037 1.00 90.56 92 GLN A C 1
ATOM 744 O O . GLN A 1 92 ? -8.221 -4.358 2.176 1.00 90.56 92 GLN A O 1
ATOM 749 N N . SER A 1 93 ? -7.461 -5.625 0.480 1.00 88.31 93 SER A N 1
ATOM 750 C CA . SER A 1 93 ? -7.765 -6.917 1.103 1.00 88.31 93 SER A CA 1
ATOM 751 C C . SER A 1 93 ? -6.962 -7.142 2.388 1.00 88.31 93 SER A C 1
ATOM 753 O O . SER A 1 93 ? -7.509 -7.531 3.419 1.00 88.31 93 SER A O 1
ATOM 755 N N . LEU A 1 94 ? -5.657 -6.861 2.352 1.00 87.06 94 LEU A N 1
ATOM 756 C CA . LEU A 1 94 ? -4.756 -7.073 3.481 1.00 87.06 94 LEU A CA 1
ATOM 757 C C . LEU A 1 94 ? -4.993 -6.056 4.598 1.00 87.06 94 LEU A C 1
ATOM 759 O O . LEU A 1 94 ? -4.902 -6.423 5.767 1.00 87.06 94 LEU A O 1
ATOM 763 N N . SER A 1 95 ? -5.317 -4.799 4.277 1.00 87.31 95 SER A N 1
ATOM 764 C CA . SER A 1 95 ? -5.676 -3.805 5.296 1.00 87.31 95 SER A CA 1
ATOM 765 C C . SER A 1 95 ? -6.975 -4.182 6.010 1.00 87.31 95 SER A C 1
ATOM 767 O O . SER A 1 95 ? -7.064 -4.007 7.229 1.00 87.31 95 SER A O 1
ATOM 769 N N . GLY A 1 96 ? -7.922 -4.801 5.295 1.00 87.50 96 GLY A N 1
ATOM 770 C CA . GLY A 1 96 ? -9.160 -5.333 5.866 1.00 87.50 96 GLY A CA 1
ATOM 771 C C . GLY A 1 96 ? -8.926 -6.346 6.992 1.00 87.50 96 GLY A C 1
ATOM 772 O O . GLY A 1 96 ? -9.628 -6.305 8.000 1.00 87.50 96 GLY A O 1
ATOM 773 N N . LEU A 1 97 ? -7.865 -7.164 6.911 1.00 86.75 97 LEU A N 1
ATOM 774 C CA . LEU A 1 97 ? -7.480 -8.105 7.982 1.00 86.75 97 LEU A CA 1
ATOM 775 C C . LEU A 1 97 ? -7.140 -7.414 9.313 1.00 86.75 97 LEU A C 1
ATOM 777 O O . LEU A 1 97 ? -7.123 -8.057 10.363 1.00 86.75 97 LEU A O 1
ATOM 781 N N . PHE A 1 98 ? -6.845 -6.113 9.280 1.00 86.50 98 PHE A N 1
ATOM 782 C CA . PHE A 1 98 ? -6.536 -5.294 10.451 1.00 86.50 98 PHE A CA 1
ATOM 783 C C . PHE A 1 98 ? -7.669 -4.327 10.822 1.00 86.50 98 PHE A C 1
ATOM 785 O O . PHE A 1 98 ? -7.454 -3.459 11.672 1.00 86.50 98 PHE A O 1
ATOM 792 N N . GLY A 1 99 ? -8.845 -4.468 10.197 1.00 88.50 99 GLY A N 1
ATOM 793 C CA . GLY A 1 99 ? -9.980 -3.559 10.369 1.00 88.50 99 GLY A CA 1
ATOM 794 C C . GLY A 1 99 ? -9.722 -2.169 9.790 1.00 88.50 99 GLY A C 1
ATOM 795 O O . GLY A 1 99 ? -10.250 -1.185 10.301 1.00 88.50 99 GLY A O 1
ATOM 796 N N . LEU A 1 100 ? -8.855 -2.073 8.779 1.00 91.00 100 LEU A N 1
ATOM 797 C CA . LEU A 1 100 ? -8.471 -0.817 8.145 1.00 91.00 100 LEU A CA 1
ATOM 798 C C . LEU A 1 100 ? -8.888 -0.808 6.681 1.00 91.00 100 LEU A C 1
ATOM 800 O O . LEU A 1 100 ? -8.905 -1.837 6.012 1.00 91.00 100 LEU A O 1
ATOM 804 N N . GLU A 1 101 ? -9.135 0.389 6.169 1.00 89.44 101 GLU A N 1
ATOM 805 C CA . GLU A 1 101 ? -9.411 0.622 4.760 1.00 89.44 101 GLU A CA 1
ATOM 806 C C . GLU A 1 101 ? -8.381 1.592 4.177 1.00 89.44 101 GLU A C 1
ATOM 808 O O . GLU A 1 101 ? -8.024 2.605 4.784 1.00 89.44 101 GLU A O 1
ATOM 813 N N . VAL A 1 102 ? -7.905 1.288 2.970 1.00 90.25 102 VAL A N 1
ATOM 814 C CA . VAL A 1 102 ? -7.073 2.203 2.194 1.00 90.25 102 VAL A CA 1
ATOM 815 C C . VAL A 1 102 ? -8.017 3.057 1.360 1.00 90.25 102 VAL A C 1
ATOM 817 O O . VAL A 1 102 ? -8.585 2.605 0.374 1.00 90.25 102 VAL A O 1
ATOM 820 N N . CYS A 1 103 ? -8.214 4.315 1.746 1.00 90.38 103 CYS A N 1
ATOM 821 C CA . CYS A 1 103 ? -9.179 5.153 1.044 1.00 90.38 103 CYS A CA 1
ATOM 822 C C . CYS A 1 103 ? -8.806 5.346 -0.439 1.00 90.38 103 CYS A C 1
ATOM 824 O O . CYS A 1 103 ? -7.637 5.488 -0.807 1.00 90.38 103 CYS A O 1
ATOM 826 N N . SER A 1 104 ? -9.811 5.411 -1.314 1.00 90.88 104 SER A N 1
ATOM 827 C CA . SER A 1 104 ? -9.609 5.529 -2.768 1.00 90.88 104 SER A CA 1
ATOM 828 C C . SER A 1 104 ? -8.790 6.764 -3.171 1.00 90.88 104 SER A C 1
ATOM 830 O O . SER A 1 104 ? -8.038 6.732 -4.148 1.00 90.88 104 SER A O 1
ATOM 832 N N . SER A 1 105 ? -8.867 7.848 -2.391 1.00 94.25 105 SER A N 1
ATOM 833 C CA . SER A 1 105 ? -8.034 9.037 -2.582 1.00 94.25 105 SER A CA 1
ATOM 834 C C . SER A 1 105 ? -6.544 8.743 -2.377 1.00 94.25 105 SER A C 1
ATOM 836 O O . SER A 1 105 ? -5.717 9.329 -3.073 1.00 94.25 105 SER A O 1
ATOM 838 N N . LEU A 1 106 ? -6.194 7.825 -1.466 1.00 94.12 106 LEU A N 1
ATOM 839 C CA . LEU A 1 106 ? -4.812 7.410 -1.196 1.00 94.12 106 LEU A CA 1
ATOM 840 C C . LEU A 1 106 ? -4.266 6.618 -2.360 1.00 94.12 106 LEU A C 1
ATOM 842 O O . LEU A 1 106 ? -3.189 6.926 -2.856 1.00 94.12 106 LEU A O 1
ATOM 846 N N . MET A 1 107 ? -5.049 5.656 -2.841 1.00 93.44 107 MET A N 1
ATOM 847 C CA . MET A 1 107 ? -4.680 4.843 -3.993 1.00 93.44 107 MET A CA 1
ATOM 848 C C . MET A 1 107 ? -4.443 5.704 -5.237 1.00 93.44 107 MET A C 1
ATOM 850 O O . MET A 1 107 ? -3.414 5.563 -5.898 1.00 93.44 107 MET A O 1
ATOM 854 N N . ARG A 1 108 ? -5.344 6.657 -5.520 1.00 93.94 108 ARG A N 1
ATOM 855 C CA . ARG A 1 108 ? -5.188 7.594 -6.645 1.00 93.94 108 ARG A CA 1
ATOM 856 C C . ARG A 1 108 ? -3.969 8.490 -6.479 1.00 93.94 108 ARG A C 1
ATOM 858 O O . ARG A 1 108 ? -3.214 8.699 -7.427 1.00 93.94 108 ARG A O 1
ATOM 865 N N . GLU A 1 109 ? -3.770 9.038 -5.284 1.00 95.25 109 GLU A N 1
ATOM 866 C CA . GLU A 1 109 ? -2.620 9.892 -5.004 1.00 95.25 109 GLU A CA 1
ATOM 867 C C . GLU A 1 109 ? -1.305 9.130 -5.158 1.00 95.25 109 GLU A C 1
ATOM 869 O O . GLU A 1 109 ? -0.361 9.645 -5.757 1.00 95.25 109 GLU A O 1
ATOM 874 N N . TYR A 1 110 ? -1.273 7.892 -4.684 1.00 94.56 110 TYR A N 1
ATOM 875 C CA . TYR A 1 110 ? -0.148 6.987 -4.800 1.00 94.56 110 TYR A CA 1
ATOM 876 C C . TYR A 1 110 ? 0.172 6.647 -6.259 1.00 94.56 110 TYR A C 1
ATOM 878 O O . TYR A 1 110 ? 1.324 6.756 -6.671 1.00 94.56 110 TYR A O 1
ATOM 886 N N . GLN A 1 111 ? -0.831 6.339 -7.086 1.00 92.12 111 GLN A N 1
ATOM 887 C CA . GLN A 1 111 ? -0.639 6.143 -8.528 1.00 92.12 111 GLN A CA 1
ATOM 888 C C . GLN A 1 111 ? -0.112 7.402 -9.231 1.00 92.12 111 GLN A C 1
ATOM 890 O O . GLN A 1 111 ? 0.751 7.302 -10.100 1.00 92.12 111 GLN A O 1
ATOM 895 N N . ARG A 1 112 ? -0.609 8.584 -8.848 1.00 93.38 112 ARG A N 1
ATOM 896 C CA . ARG A 1 112 ? -0.217 9.867 -9.448 1.00 93.38 112 ARG A CA 1
ATOM 897 C C . ARG A 1 112 ? 1.202 10.290 -9.063 1.00 93.38 112 ARG A C 1
ATOM 899 O O . ARG A 1 112 ? 1.944 10.762 -9.916 1.00 93.38 112 ARG A O 1
ATOM 906 N N . LYS A 1 113 ? 1.561 10.184 -7.779 1.00 93.69 113 LYS A N 1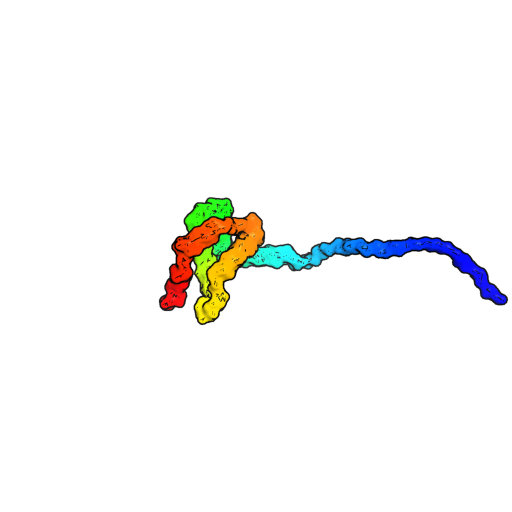
ATOM 907 C CA . LYS A 1 113 ? 2.849 10.661 -7.244 1.00 93.69 113 LYS A CA 1
ATOM 908 C C . LYS A 1 113 ? 3.979 9.651 -7.414 1.00 93.69 113 LYS A C 1
ATOM 910 O O . LYS A 1 113 ? 5.132 10.055 -7.516 1.00 93.69 113 LYS A O 1
ATOM 915 N N . ILE A 1 114 ? 3.663 8.359 -7.415 1.00 90.69 114 ILE A N 1
ATOM 916 C CA . ILE A 1 114 ? 4.651 7.280 -7.424 1.00 90.69 114 ILE A CA 1
ATOM 917 C C . ILE A 1 114 ? 4.464 6.481 -8.718 1.00 90.69 114 ILE A C 1
ATOM 919 O O . ILE A 1 114 ? 3.698 5.509 -8.751 1.00 90.69 114 ILE A O 1
ATOM 923 N N . PRO A 1 115 ? 5.120 6.914 -9.815 1.00 85.56 115 PRO A N 1
ATOM 924 C CA . PRO A 1 115 ? 5.020 6.238 -11.097 1.00 85.56 115 PRO A CA 1
ATOM 925 C C . PRO A 1 115 ? 5.708 4.876 -11.021 1.00 85.56 115 PRO A C 1
ATOM 927 O O . PRO A 1 115 ? 6.717 4.711 -10.337 1.00 85.56 115 PRO A O 1
ATOM 930 N N . ARG A 1 116 ? 5.208 3.901 -11.787 1.00 82.69 116 ARG A N 1
ATOM 931 C CA . ARG A 1 116 ? 5.688 2.512 -11.719 1.00 82.69 116 ARG A CA 1
ATOM 932 C C . ARG A 1 116 ? 7.199 2.373 -11.954 1.00 82.69 116 ARG A C 1
ATOM 934 O O . ARG A 1 116 ? 7.841 1.589 -11.267 1.00 82.69 116 ARG A O 1
ATOM 941 N N . LYS A 1 117 ? 7.781 3.196 -12.832 1.00 79.69 117 LYS A N 1
ATOM 942 C CA . LYS A 1 117 ? 9.238 3.259 -13.051 1.00 79.69 117 LYS A CA 1
ATOM 943 C C . LYS A 1 117 ? 10.044 3.546 -11.774 1.00 79.69 117 LYS A C 1
ATOM 945 O O . LYS A 1 117 ? 11.091 2.956 -11.573 1.00 79.69 117 LYS A O 1
ATOM 950 N N . ALA A 1 118 ? 9.535 4.391 -10.874 1.00 77.81 118 ALA A N 1
ATOM 951 C CA . ALA A 1 118 ? 10.206 4.721 -9.610 1.00 77.81 118 ALA A CA 1
ATOM 952 C C . ALA A 1 118 ? 10.118 3.584 -8.577 1.00 77.81 118 ALA A C 1
ATOM 954 O O . ALA A 1 118 ? 10.859 3.548 -7.597 1.00 77.81 118 ALA A O 1
ATOM 955 N N . VAL A 1 119 ? 9.187 2.655 -8.777 1.00 81.38 119 VAL A N 1
ATOM 956 C CA . VAL A 1 119 ? 9.090 1.425 -7.990 1.00 81.38 119 VAL A CA 1
ATOM 957 C C . VAL A 1 119 ? 10.106 0.403 -8.505 1.00 81.38 119 VAL A C 1
ATOM 959 O O . VAL A 1 119 ? 10.702 -0.312 -7.707 1.00 81.38 119 VAL A O 1
ATOM 962 N N . MET A 1 120 ? 10.302 0.354 -9.827 1.00 77.00 120 MET A N 1
ATOM 963 C CA . MET A 1 120 ? 11.158 -0.616 -10.516 1.00 77.00 120 MET A CA 1
ATOM 964 C C . MET A 1 120 ? 12.645 -0.236 -10.566 1.00 77.00 120 MET A C 1
ATOM 966 O O . MET A 1 120 ? 13.463 -1.113 -10.809 1.00 77.00 120 MET A O 1
ATOM 970 N N . SER A 1 121 ? 13.003 1.022 -10.291 1.00 70.69 121 SER A N 1
ATOM 971 C CA . SER A 1 121 ? 14.385 1.529 -10.368 1.00 70.69 121 SER A CA 1
ATOM 972 C C . SER A 1 121 ? 15.411 0.702 -9.592 1.00 70.69 121 SER A C 1
ATOM 974 O O . SER A 1 121 ? 16.556 0.600 -10.010 1.00 70.69 121 SER A O 1
ATOM 976 N N . ASP A 1 122 ? 15.003 0.098 -8.477 1.00 65.12 122 ASP A N 1
ATOM 977 C CA . ASP A 1 122 ? 15.892 -0.672 -7.599 1.00 65.12 122 ASP A CA 1
ATOM 978 C C . ASP A 1 122 ? 16.158 -2.100 -8.128 1.00 65.12 122 ASP A C 1
ATOM 980 O O . ASP A 1 122 ? 16.871 -2.869 -7.489 1.00 65.12 122 ASP A O 1
ATOM 984 N N . PHE A 1 123 ? 15.553 -2.475 -9.263 1.00 64.88 123 PHE A N 1
ATOM 985 C CA . PHE A 1 123 ? 15.629 -3.809 -9.872 1.00 64.88 123 PHE A CA 1
ATOM 986 C C . PHE A 1 123 ? 16.291 -3.818 -11.258 1.00 64.88 123 PHE A C 1
ATOM 988 O O . PHE A 1 123 ? 16.474 -4.892 -11.822 1.00 64.88 123 PHE A O 1
ATOM 995 N N . GLU A 1 124 ? 16.610 -2.648 -11.818 1.00 56.69 124 GLU A N 1
ATOM 996 C CA . GLU A 1 124 ? 17.259 -2.493 -13.133 1.00 56.69 124 GLU A CA 1
ATOM 997 C C . GLU A 1 124 ? 18.781 -2.241 -13.028 1.00 56.69 124 GLU A C 1
ATOM 999 O O . GLU A 1 124 ? 19.413 -1.925 -14.034 1.00 56.69 124 GLU A O 1
ATOM 1004 N N . ALA A 1 125 ? 19.358 -2.360 -11.823 1.00 49.47 125 ALA A N 1
ATOM 1005 C CA . ALA A 1 125 ? 20.775 -2.119 -11.526 1.00 49.47 125 ALA A CA 1
ATOM 1006 C C . ALA A 1 125 ? 21.618 -3.402 -11.515 1.00 49.47 125 ALA A C 1
ATOM 1008 O O . ALA A 1 125 ? 21.121 -4.432 -11.000 1.00 49.47 125 ALA A O 1
#

Radius of gyration: 26.93 Å; chains: 1; bounding box: 75×80×34 Å

pLDDT: mean 75.42, std 19.54, range [34.47, 95.25]

Sequence (125 aa):
MKRTINSMEKGKDVGISPAEETPIPGFPTDYEQRVRERLSRTPFASLVNALRSGTRQDQLSCMLQVERRLLQYRQVALCCRYTRSQFLEEMQSLSGLFGLEVCSSLMREYQRKIPRKAVMSDFEA